Protein AF-A0A941S7E1-F1 (afdb_monomer)

Structure (mmCIF, N/CA/C/O backbone):
data_AF-A0A941S7E1-F1
#
_entry.id   AF-A0A941S7E1-F1
#
loop_
_atom_site.group_PDB
_atom_site.id
_atom_site.type_symbol
_atom_site.label_atom_id
_atom_site.label_alt_id
_atom_site.label_comp_id
_atom_site.label_asym_id
_atom_site.label_entity_id
_atom_site.label_seq_id
_atom_site.pdbx_PDB_ins_code
_atom_site.Cartn_x
_atom_site.Cartn_y
_atom_site.Cartn_z
_atom_site.occupancy
_atom_site.B_iso_or_equiv
_atom_site.auth_seq_id
_atom_site.auth_comp_id
_atom_site.auth_asym_id
_atom_site.auth_atom_id
_atom_site.pdbx_PDB_model_num
ATOM 1 N N . MET A 1 1 ? 62.465 -1.155 22.876 1.00 60.06 1 MET A N 1
ATOM 2 C CA . MET A 1 1 ? 61.348 -2.123 22.729 1.00 60.06 1 MET A CA 1
ATOM 3 C C . MET A 1 1 ? 59.982 -1.544 23.110 1.00 60.06 1 MET A C 1
ATOM 5 O O . MET A 1 1 ? 59.031 -1.824 22.399 1.00 60.06 1 MET A O 1
ATOM 9 N N . ILE A 1 2 ? 59.876 -0.684 24.131 1.00 61.62 2 ILE A N 1
ATOM 10 C CA . ILE A 1 2 ? 58.602 -0.099 24.613 1.00 61.62 2 ILE A CA 1
ATOM 11 C C . ILE A 1 2 ? 57.881 0.783 23.564 1.00 61.62 2 ILE A C 1
ATOM 13 O O . ILE A 1 2 ? 56.679 0.645 23.369 1.00 61.62 2 ILE A O 1
ATOM 17 N N . MET A 1 3 ? 58.609 1.611 22.803 1.00 56.09 3 MET A N 1
ATOM 18 C CA . MET A 1 3 ? 58.015 2.511 21.791 1.00 56.09 3 MET A CA 1
ATOM 19 C C . MET A 1 3 ? 57.340 1.773 20.615 1.00 56.09 3 MET A C 1
ATOM 21 O O . MET A 1 3 ? 56.358 2.251 20.058 1.00 56.09 3 MET A O 1
ATOM 25 N N . ARG A 1 4 ? 57.856 0.590 20.243 1.00 56.12 4 ARG A N 1
ATOM 26 C CA . ARG A 1 4 ? 57.286 -0.249 19.171 1.00 56.12 4 ARG A CA 1
ATOM 27 C C . ARG A 1 4 ? 56.008 -0.959 19.621 1.00 56.12 4 ARG A C 1
ATOM 29 O O . ARG A 1 4 ? 55.090 -1.102 18.824 1.00 56.12 4 ARG A O 1
ATOM 36 N N . ALA A 1 5 ? 55.948 -1.360 20.891 1.00 58.62 5 ALA A N 1
ATOM 37 C CA . ALA A 1 5 ? 54.751 -1.949 21.482 1.00 58.62 5 ALA A CA 1
ATOM 38 C C . ALA A 1 5 ? 53.614 -0.919 21.598 1.00 58.62 5 ALA A C 1
ATOM 40 O O . ALA A 1 5 ? 52.469 -1.242 21.298 1.00 58.62 5 ALA A O 1
ATOM 41 N N . LEU A 1 6 ? 53.937 0.335 21.940 1.00 59.72 6 LEU A N 1
ATOM 42 C CA . LEU A 1 6 ? 52.959 1.423 22.023 1.00 59.72 6 LEU A CA 1
ATOM 43 C C . LEU A 1 6 ? 52.369 1.792 20.650 1.00 59.72 6 LEU A C 1
ATOM 45 O O . LEU A 1 6 ? 51.162 1.982 20.527 1.00 59.72 6 LEU A O 1
ATOM 49 N N . ALA A 1 7 ? 53.204 1.832 19.606 1.00 59.03 7 ALA A N 1
ATOM 50 C CA . ALA A 1 7 ? 52.752 2.096 18.240 1.00 59.03 7 ALA A CA 1
ATOM 51 C C . ALA A 1 7 ? 51.820 0.990 17.711 1.00 59.03 7 ALA A C 1
ATOM 53 O O . ALA A 1 7 ? 50.810 1.293 17.082 1.00 59.03 7 ALA A O 1
ATOM 54 N N . LEU A 1 8 ? 52.108 -0.283 18.017 1.00 57.41 8 LEU A N 1
ATOM 55 C CA . LEU A 1 8 ? 51.219 -1.395 17.660 1.00 57.41 8 LEU A CA 1
ATOM 56 C C . LEU A 1 8 ? 49.868 -1.312 18.387 1.00 57.41 8 LEU A C 1
ATOM 58 O O . LEU A 1 8 ? 48.838 -1.611 17.794 1.00 57.41 8 LEU A O 1
ATOM 62 N N . PHE A 1 9 ? 49.863 -0.877 19.650 1.00 57.81 9 PHE A N 1
ATOM 63 C CA . PHE A 1 9 ? 48.641 -0.761 20.450 1.00 57.81 9 PHE A CA 1
ATOM 64 C C . PHE A 1 9 ? 47.702 0.345 19.934 1.00 57.81 9 PHE A C 1
ATOM 66 O O . PHE A 1 9 ? 46.486 0.170 19.914 1.00 57.81 9 PHE A O 1
ATOM 73 N N . LEU A 1 10 ? 48.260 1.460 19.447 1.00 58.59 10 LEU A N 1
ATOM 74 C CA . LEU A 1 10 ? 47.493 2.569 18.863 1.00 58.59 10 LEU A CA 1
ATOM 75 C C . LEU A 1 10 ? 46.857 2.216 17.504 1.00 58.59 10 LEU A C 1
ATOM 77 O O . LEU A 1 10 ? 45.761 2.686 17.208 1.00 58.59 10 LEU A O 1
ATOM 81 N N . LEU A 1 11 ? 47.490 1.350 16.702 1.00 56.66 11 LEU A N 1
ATOM 82 C CA . LEU A 1 11 ? 46.929 0.867 15.429 1.00 56.66 11 LEU A CA 1
ATOM 83 C C . LEU A 1 11 ? 45.747 -0.102 15.609 1.00 56.66 11 LEU A C 1
ATOM 85 O O . LEU A 1 11 ? 44.884 -0.173 14.737 1.00 56.66 11 LEU A O 1
ATOM 89 N N . ILE A 1 12 ? 45.679 -0.826 16.730 1.00 58.28 12 ILE A N 1
ATOM 90 C CA . ILE A 1 12 ? 44.581 -1.768 17.016 1.00 58.28 12 ILE A CA 1
ATOM 91 C C . ILE A 1 12 ? 43.308 -1.017 17.442 1.00 58.28 12 ILE A C 1
ATOM 93 O O . ILE A 1 12 ? 42.207 -1.432 17.093 1.00 58.28 12 ILE A O 1
ATOM 97 N N . LEU A 1 13 ? 43.446 0.124 18.127 1.00 56.41 13 LEU A N 1
ATOM 98 C CA . LEU A 1 13 ? 42.307 0.949 18.552 1.00 56.41 13 LEU A CA 1
ATOM 99 C C . LEU A 1 13 ? 41.641 1.708 17.392 1.00 56.41 13 LEU A C 1
ATOM 101 O O . LEU A 1 13 ? 40.449 1.988 17.456 1.00 56.41 13 LEU A O 1
ATOM 105 N N . ALA A 1 14 ? 42.379 2.016 16.322 1.00 57.34 14 ALA A N 1
ATOM 106 C CA . ALA A 1 14 ? 41.860 2.779 15.183 1.00 57.34 14 ALA A CA 1
ATOM 107 C C . ALA A 1 14 ? 40.968 1.961 14.227 1.00 57.34 14 ALA A C 1
ATOM 109 O O . ALA A 1 14 ? 40.306 2.542 13.372 1.00 57.34 14 ALA A O 1
ATOM 110 N N . ASN A 1 15 ? 40.949 0.630 14.358 1.00 55.72 15 ASN A N 1
ATOM 111 C CA . ASN A 1 15 ? 40.246 -0.282 13.446 1.00 55.72 15 ASN A CA 1
ATOM 112 C C . ASN A 1 15 ? 38.982 -0.910 14.047 1.00 55.72 15 ASN A C 1
ATOM 114 O O . ASN A 1 15 ? 38.421 -1.845 13.472 1.00 55.72 15 ASN A O 1
ATOM 118 N N . ALA A 1 16 ? 38.505 -0.398 15.183 1.00 61.31 16 ALA A N 1
ATOM 119 C CA . ALA A 1 16 ? 37.153 -0.679 15.642 1.00 61.31 16 ALA A CA 1
ATOM 120 C C . ALA A 1 16 ? 36.165 0.089 14.749 1.00 61.31 16 ALA A C 1
ATOM 122 O O . ALA A 1 16 ? 35.615 1.115 15.137 1.00 61.31 16 ALA A O 1
ATOM 123 N N . ALA A 1 17 ? 35.992 -0.380 13.511 1.00 65.31 17 ALA A N 1
ATOM 124 C CA . ALA A 1 17 ? 34.881 0.034 12.677 1.00 65.31 17 ALA A CA 1
ATOM 125 C C . ALA A 1 17 ? 33.605 -0.403 13.399 1.00 65.31 17 ALA A C 1
ATOM 127 O O . ALA A 1 17 ? 33.331 -1.598 13.527 1.00 65.31 17 ALA A O 1
ATOM 128 N N . GLU A 1 18 ? 32.868 0.565 13.932 1.00 70.81 18 GLU A N 1
ATOM 129 C CA . GLU A 1 18 ? 31.548 0.318 14.485 1.00 70.81 18 GLU A CA 1
ATOM 130 C C . GLU A 1 18 ? 30.702 -0.321 13.384 1.00 70.81 18 GLU A C 1
ATOM 132 O O . GLU A 1 18 ? 30.601 0.208 12.272 1.00 70.81 18 GLU A O 1
ATOM 137 N N . ALA A 1 19 ? 30.187 -1.522 13.653 1.00 76.81 19 ALA A N 1
ATOM 138 C CA . ALA A 1 19 ? 29.351 -2.221 12.696 1.00 76.81 19 ALA A CA 1
ATOM 139 C C . ALA A 1 19 ? 28.191 -1.293 12.326 1.00 76.81 19 ALA A C 1
ATOM 141 O O . ALA A 1 19 ? 27.489 -0.802 13.212 1.00 76.81 19 ALA A O 1
ATOM 142 N N . ALA A 1 20 ? 28.015 -1.029 11.028 1.00 80.00 20 ALA A N 1
ATOM 143 C CA . ALA A 1 20 ? 26.914 -0.197 10.570 1.00 80.00 20 ALA A CA 1
ATOM 144 C C . ALA A 1 20 ? 25.604 -0.753 11.153 1.00 80.00 20 ALA A C 1
ATOM 146 O O . ALA A 1 20 ? 25.408 -1.977 11.132 1.00 80.00 20 ALA A O 1
ATOM 147 N N . PRO A 1 21 ? 24.723 0.108 11.690 1.00 80.88 21 PRO A N 1
ATOM 148 C CA . PRO A 1 21 ? 23.469 -0.347 12.260 1.00 80.88 21 PRO A CA 1
ATOM 149 C C . PRO A 1 21 ? 22.730 -1.174 11.213 1.00 80.88 21 PRO A C 1
ATOM 151 O O . PRO A 1 21 ? 22.574 -0.766 10.060 1.00 80.88 21 PRO A O 1
ATOM 154 N N . THR A 1 22 ? 22.317 -2.376 11.601 1.00 83.94 22 THR A N 1
ATOM 155 C CA . THR A 1 22 ? 21.547 -3.238 10.712 1.00 83.94 22 THR A CA 1
ATOM 156 C C . THR A 1 22 ? 20.212 -2.554 10.446 1.00 83.94 22 THR A C 1
ATOM 158 O O . THR A 1 22 ? 19.476 -2.252 11.386 1.00 83.94 22 THR A O 1
ATOM 161 N N . VAL A 1 23 ? 19.897 -2.288 9.176 1.00 80.00 23 VAL A N 1
ATOM 162 C CA . VAL A 1 23 ? 18.582 -1.766 8.794 1.00 80.00 23 VAL A CA 1
ATOM 163 C C . VAL A 1 23 ? 17.551 -2.840 9.124 1.00 80.00 23 VAL A C 1
ATOM 165 O O . VAL A 1 23 ? 17.437 -3.851 8.432 1.00 80.00 23 VAL A O 1
ATOM 168 N N . ALA A 1 24 ? 16.823 -2.637 10.218 1.00 75.69 24 A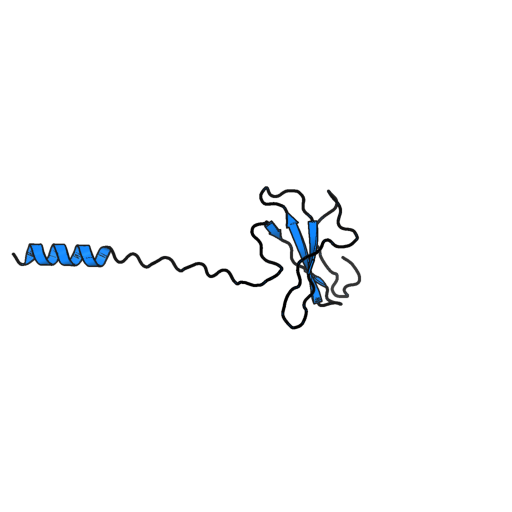LA A N 1
ATOM 169 C CA . ALA A 1 24 ? 15.684 -3.464 10.563 1.00 75.69 24 ALA A CA 1
ATOM 170 C C . ALA A 1 24 ? 14.517 -3.056 9.662 1.00 75.69 24 ALA A C 1
ATOM 172 O O . ALA A 1 24 ? 13.868 -2.035 9.891 1.00 75.69 24 ALA A O 1
ATOM 173 N N . HIS A 1 25 ? 14.255 -3.850 8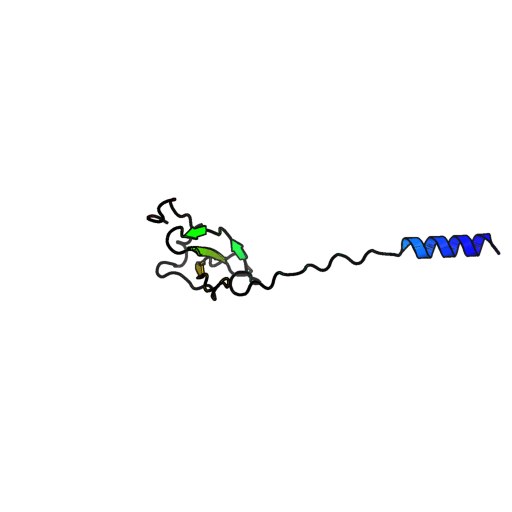.626 1.00 67.88 25 HIS A N 1
ATOM 174 C CA . HIS A 1 25 ? 13.002 -3.737 7.896 1.00 67.88 25 HIS A CA 1
ATOM 175 C C . HIS A 1 25 ? 11.871 -4.114 8.847 1.00 67.88 25 HIS A C 1
ATOM 177 O O . HIS A 1 25 ? 11.859 -5.213 9.403 1.00 67.88 25 HIS A O 1
ATOM 183 N N . TRP A 1 26 ? 10.936 -3.194 9.065 1.00 62.28 26 TRP A N 1
ATOM 184 C CA . TRP A 1 26 ? 9.704 -3.542 9.751 1.00 62.28 26 TRP A CA 1
ATOM 185 C C . TRP A 1 26 ? 8.941 -4.514 8.862 1.00 62.28 26 TRP A C 1
ATOM 187 O O . TRP A 1 26 ? 8.501 -4.149 7.773 1.00 62.28 26 TRP A O 1
ATOM 197 N N . ASP A 1 27 ? 8.816 -5.754 9.328 1.00 62.56 27 ASP A N 1
ATOM 198 C CA . ASP A 1 27 ? 7.973 -6.766 8.706 1.00 62.56 27 ASP A CA 1
ATOM 199 C C . ASP A 1 27 ? 6.508 -6.424 9.007 1.00 62.56 27 ASP A C 1
ATOM 201 O O . ASP A 1 27 ? 5.864 -6.994 9.887 1.00 62.56 27 ASP A O 1
ATOM 205 N N . LEU A 1 28 ? 6.020 -5.368 8.352 1.00 65.69 28 LEU A N 1
ATOM 206 C CA . LEU A 1 28 ? 4.608 -5.027 8.301 1.00 65.69 28 LEU A CA 1
ATOM 207 C C . LEU A 1 28 ? 4.037 -5.740 7.074 1.00 65.69 28 LEU A C 1
ATOM 209 O O . LEU A 1 28 ? 4.177 -5.219 5.960 1.00 65.69 28 LEU A O 1
ATOM 213 N N . PRO A 1 29 ? 3.430 -6.930 7.240 1.00 68.50 29 PRO A N 1
ATOM 214 C CA . PRO A 1 29 ? 2.873 -7.664 6.117 1.00 68.50 29 PRO A CA 1
ATOM 215 C C . PRO A 1 29 ? 1.853 -6.806 5.356 1.00 68.50 29 PRO A C 1
ATOM 217 O O . PRO A 1 29 ? 1.128 -5.998 5.941 1.00 68.50 29 PRO A O 1
ATOM 220 N N . GLY A 1 30 ? 1.821 -6.982 4.036 1.00 77.56 30 GLY A N 1
ATOM 221 C CA . GLY A 1 30 ? 0.821 -6.403 3.137 1.00 77.56 30 GLY A CA 1
ATOM 222 C C . GLY A 1 30 ? 1.299 -5.170 2.365 1.00 77.56 30 GLY A C 1
ATOM 223 O O . GLY A 1 30 ? 1.261 -5.167 1.136 1.00 77.56 30 GLY A O 1
ATOM 224 N N . ILE A 1 31 ? 1.778 -4.117 3.033 1.00 89.25 31 ILE A N 1
ATOM 225 C CA . ILE A 1 31 ? 1.968 -2.807 2.370 1.00 89.25 31 ILE A CA 1
ATOM 226 C C . ILE A 1 31 ? 3.364 -2.613 1.779 1.00 89.25 31 ILE A C 1
ATOM 228 O O . ILE A 1 31 ? 3.486 -2.233 0.615 1.00 89.25 31 ILE A O 1
ATOM 232 N N . SER A 1 32 ? 4.416 -2.837 2.569 1.00 89.00 32 SER A N 1
ATOM 233 C CA . SER A 1 32 ? 5.787 -2.617 2.102 1.00 89.00 32 SER A CA 1
ATOM 234 C C . SER A 1 32 ? 6.209 -3.750 1.177 1.00 89.00 32 SER A C 1
ATOM 236 O O . SER A 1 32 ? 5.979 -4.924 1.471 1.00 89.00 32 SER A O 1
ATOM 238 N N . SER A 1 33 ? 6.821 -3.413 0.046 1.00 88.38 33 SER A N 1
ATOM 239 C CA . SER A 1 33 ? 7.328 -4.414 -0.882 1.00 88.38 33 SER A CA 1
ATOM 240 C C . SER A 1 33 ? 8.611 -3.941 -1.570 1.00 88.38 33 SER A C 1
ATOM 242 O O . SER A 1 33 ? 9.004 -2.786 -1.438 1.00 88.38 33 SER A O 1
ATOM 244 N N . PRO A 1 34 ? 9.280 -4.805 -2.353 1.00 90.12 34 PRO A N 1
ATOM 245 C CA . PRO A 1 34 ? 10.396 -4.396 -3.210 1.00 90.12 34 PRO A CA 1
ATOM 246 C C . PRO A 1 34 ? 9.991 -3.555 -4.441 1.00 90.12 34 PRO A C 1
ATOM 248 O O . PRO A 1 34 ? 10.717 -3.578 -5.439 1.00 90.12 34 PRO A O 1
ATOM 251 N N . MET A 1 35 ? 8.804 -2.947 -4.444 1.00 92.56 35 MET A N 1
ATOM 252 C CA . MET A 1 35 ? 8.264 -2.095 -5.511 1.00 92.56 35 MET A CA 1
ATOM 253 C C . MET A 1 35 ? 8.319 -0.623 -5.061 1.00 92.56 35 MET A C 1
ATOM 255 O O . MET A 1 35 ? 9.021 -0.307 -4.106 1.00 92.56 35 MET A O 1
ATOM 259 N N . TRP A 1 36 ? 7.624 0.283 -5.755 1.00 93.94 36 TRP A N 1
ATOM 260 C CA . TRP A 1 36 ? 7.537 1.687 -5.341 1.00 93.94 36 TRP A CA 1
ATOM 261 C C . TRP A 1 36 ? 6.122 2.028 -4.896 1.00 93.94 36 TRP A C 1
ATOM 263 O O . TRP A 1 36 ? 5.251 2.254 -5.735 1.00 93.94 36 TRP A O 1
ATOM 273 N N . GLU A 1 37 ? 5.892 2.068 -3.588 1.00 94.25 37 GLU A N 1
ATOM 274 C CA . GLU A 1 37 ? 4.672 2.597 -2.981 1.00 94.25 37 GLU A CA 1
ATOM 275 C C . GLU A 1 37 ? 4.770 4.108 -2.747 1.00 94.25 37 GLU A C 1
ATOM 277 O O . GLU A 1 37 ? 5.812 4.619 -2.335 1.00 94.25 37 GLU A O 1
ATOM 282 N N . SER A 1 38 ? 3.680 4.839 -2.986 1.00 94.38 38 SER A N 1
ATOM 283 C CA . SER A 1 38 ? 3.617 6.275 -2.716 1.00 94.38 38 SER A CA 1
ATOM 284 C C . SER A 1 38 ? 2.196 6.769 -2.439 1.00 94.38 38 SER A C 1
ATOM 286 O O . SER A 1 38 ? 1.220 6.043 -2.638 1.00 94.38 38 SER A O 1
ATOM 288 N N . HIS A 1 39 ? 2.118 8.016 -1.973 1.00 95.94 39 HIS A N 1
ATOM 289 C CA . HIS A 1 39 ? 0.895 8.779 -1.714 1.00 95.94 39 HIS A CA 1
ATOM 290 C C . HIS A 1 39 ? -0.163 8.003 -0.910 1.00 95.94 39 HIS A C 1
ATOM 292 O O . HIS A 1 39 ? -1.254 7.740 -1.415 1.00 95.94 39 HIS A O 1
ATOM 298 N N . PRO A 1 40 ? 0.153 7.587 0.331 1.00 96.19 40 PRO A N 1
ATOM 299 C CA . PRO A 1 40 ? -0.824 6.931 1.184 1.00 96.19 40 PRO A CA 1
ATOM 300 C C . PRO A 1 40 ? -1.937 7.904 1.596 1.00 96.19 40 PRO A C 1
ATOM 302 O O . PRO A 1 40 ? -1.669 9.035 2.002 1.00 96.19 40 PRO A O 1
ATOM 305 N N . ALA A 1 41 ? -3.176 7.426 1.571 1.00 97.06 41 ALA A N 1
ATOM 306 C CA . ALA A 1 41 ? -4.362 8.103 2.071 1.00 97.06 41 ALA A CA 1
ATOM 307 C C . ALA A 1 41 ? -5.216 7.116 2.875 1.00 97.06 41 ALA A C 1
ATOM 309 O O . ALA A 1 41 ? -5.380 5.962 2.484 1.00 97.06 41 ALA A O 1
ATOM 310 N N . ILE A 1 42 ? -5.759 7.566 4.004 1.00 96.19 42 ILE A N 1
ATOM 311 C CA . ILE A 1 42 ? -6.678 6.770 4.824 1.00 96.19 42 ILE A CA 1
ATOM 312 C C . ILE A 1 42 ? -8.100 7.213 4.505 1.00 96.19 42 ILE A C 1
ATOM 314 O O . ILE A 1 42 ? -8.407 8.400 4.606 1.00 96.19 42 ILE A O 1
ATOM 318 N N . ASP A 1 43 ? -8.956 6.265 4.139 1.00 96.19 43 ASP A N 1
ATOM 319 C CA . ASP A 1 43 ? -10.391 6.509 4.008 1.00 96.19 43 ASP A CA 1
ATOM 320 C C . ASP A 1 43 ? -10.978 6.786 5.408 1.00 96.19 43 ASP A C 1
ATOM 322 O O . ASP A 1 43 ? -10.924 5.908 6.275 1.00 96.19 43 ASP A O 1
ATOM 326 N N . PRO A 1 44 ? -11.541 7.979 5.673 1.00 96.88 44 PRO A N 1
ATOM 327 C CA . PRO A 1 44 ? -12.050 8.327 6.998 1.00 96.88 44 PRO A CA 1
ATOM 328 C C . PRO A 1 44 ? -13.329 7.565 7.38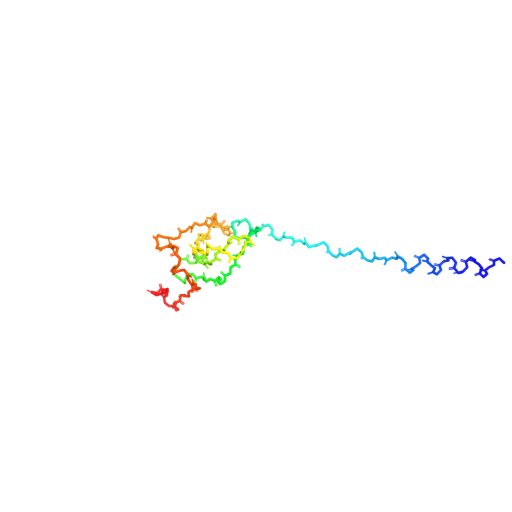5 1.00 96.88 44 PRO A C 1
ATOM 330 O O . PRO A 1 44 ? -13.702 7.581 8.558 1.00 96.88 44 PRO A O 1
ATOM 333 N N . LEU A 1 45 ? -14.010 6.908 6.439 1.00 95.88 45 LEU A N 1
ATOM 334 C CA . LEU A 1 45 ? -15.217 6.121 6.706 1.00 95.88 45 LEU A CA 1
ATOM 335 C C . LEU A 1 45 ? -14.897 4.674 7.079 1.00 95.88 45 LEU A C 1
ATOM 337 O O . LEU A 1 45 ? -15.570 4.101 7.934 1.00 95.88 45 LEU A O 1
ATOM 341 N N . THR A 1 46 ? -13.901 4.078 6.427 1.00 94.50 46 THR A N 1
ATOM 342 C CA . THR A 1 46 ? -13.577 2.649 6.584 1.00 94.50 46 THR A CA 1
ATOM 343 C C . THR A 1 46 ? -12.296 2.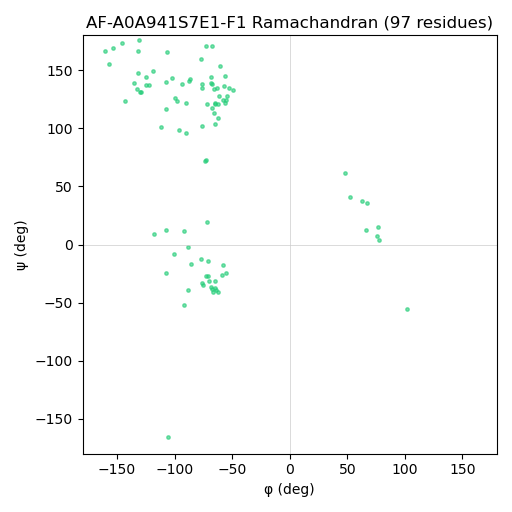407 7.375 1.00 94.50 46 THR A C 1
ATOM 345 O O . THR A 1 46 ? -12.144 1.349 7.982 1.00 94.50 46 THR A O 1
ATOM 348 N N . GLY A 1 47 ? -11.384 3.381 7.406 1.00 94.19 47 GLY A N 1
ATOM 349 C CA . GLY A 1 47 ? -10.029 3.206 7.923 1.00 94.19 47 GLY A CA 1
ATOM 350 C C . GLY A 1 47 ? -9.103 2.440 6.972 1.00 94.19 47 GLY A C 1
ATOM 351 O O . GLY A 1 47 ? -7.981 2.109 7.360 1.00 94.19 47 GLY A O 1
ATOM 352 N N . ASP A 1 48 ? -9.548 2.153 5.745 1.00 95.25 48 ASP A N 1
ATOM 353 C CA . ASP A 1 48 ? -8.743 1.470 4.737 1.00 95.25 48 ASP A CA 1
ATOM 354 C C . ASP A 1 48 ? -7.585 2.350 4.259 1.00 95.25 48 ASP A C 1
ATOM 356 O O . ASP A 1 48 ? -7.725 3.565 4.089 1.00 95.25 48 ASP A O 1
ATOM 360 N N . LEU A 1 49 ? -6.442 1.719 3.983 1.00 95.75 49 LEU A N 1
ATOM 361 C CA . LEU A 1 49 ? -5.290 2.380 3.384 1.00 95.75 49 LEU A CA 1
ATOM 362 C C . LEU A 1 49 ? -5.364 2.285 1.864 1.00 95.75 49 LEU A C 1
ATOM 364 O O . LEU A 1 49 ? -5.339 1.195 1.290 1.00 95.75 49 LEU A O 1
ATOM 368 N N . TRP A 1 50 ? -5.366 3.447 1.230 1.00 96.25 50 TRP A N 1
ATOM 369 C CA . TRP A 1 50 ? -5.266 3.635 -0.206 1.00 96.25 50 TRP A CA 1
ATOM 370 C C . TRP A 1 50 ? -3.891 4.186 -0.541 1.00 96.25 50 TRP A C 1
ATOM 372 O O . TRP A 1 50 ? -3.365 5.028 0.178 1.00 96.25 50 TRP A O 1
ATOM 382 N N . PHE A 1 51 ? -3.286 3.712 -1.617 1.00 96.19 51 PHE A N 1
ATOM 383 C CA . PHE A 1 51 ? -1.980 4.186 -2.067 1.00 96.19 51 PHE A CA 1
ATOM 384 C C . PHE A 1 51 ? -1.781 3.823 -3.533 1.00 96.19 51 PHE A C 1
ATOM 386 O O . PHE A 1 51 ? -2.501 2.982 -4.074 1.00 96.19 51 PHE A O 1
ATOM 393 N N . VAL A 1 52 ? -0.781 4.420 -4.174 1.00 96.00 52 VAL A N 1
ATOM 394 C CA . VAL A 1 52 ? -0.352 3.998 -5.508 1.00 96.00 52 VAL A CA 1
ATOM 395 C C . VAL A 1 52 ? 0.922 3.166 -5.429 1.00 96.00 52 VAL A C 1
ATOM 397 O O . VAL A 1 52 ? 1.808 3.436 -4.620 1.00 96.00 52 VAL A O 1
ATOM 400 N N . ARG A 1 53 ? 1.033 2.148 -6.285 1.00 94.94 53 ARG A N 1
ATOM 401 C CA . ARG A 1 53 ? 2.243 1.335 -6.440 1.00 94.94 53 ARG A CA 1
ATOM 402 C C . ARG A 1 53 ? 2.635 1.226 -7.910 1.00 94.94 53 ARG A C 1
ATOM 404 O O . ARG A 1 53 ? 1.787 0.895 -8.739 1.00 94.94 53 ARG A O 1
ATOM 411 N N . SER A 1 54 ? 3.903 1.464 -8.235 1.00 94.69 54 SER A N 1
ATOM 412 C CA . SER A 1 54 ? 4.487 1.140 -9.546 1.00 94.69 54 SER A CA 1
ATOM 413 C C . SER A 1 54 ? 5.416 -0.063 -9.474 1.00 94.69 54 SER A C 1
ATOM 415 O O . SER A 1 54 ? 5.807 -0.508 -8.397 1.00 94.69 54 SER A O 1
ATOM 417 N N . ASP A 1 55 ? 5.767 -0.612 -10.636 1.00 94.31 55 ASP A N 1
ATOM 418 C CA . ASP A 1 55 ? 6.821 -1.614 -10.742 1.00 94.31 55 ASP A CA 1
ATOM 419 C C . ASP A 1 55 ? 8.206 -1.031 -10.425 1.00 94.31 55 ASP A C 1
ATOM 421 O O . ASP A 1 55 ? 8.390 0.177 -10.349 1.00 94.31 55 ASP A O 1
ATOM 425 N N . ARG A 1 56 ? 9.230 -1.883 -10.307 1.00 95.50 56 ARG A N 1
ATOM 426 C CA . ARG A 1 56 ? 10.609 -1.459 -9.985 1.00 95.50 56 ARG A CA 1
ATOM 427 C C . ARG A 1 56 ? 11.225 -0.459 -10.972 1.00 95.50 56 ARG A C 1
ATOM 429 O O . ARG A 1 56 ? 12.219 0.176 -10.631 1.00 95.50 56 ARG A O 1
ATOM 436 N N . LYS A 1 57 ? 10.666 -0.329 -12.178 1.00 96.19 57 LYS A N 1
ATOM 437 C CA . LYS A 1 57 ? 11.101 0.623 -13.209 1.00 96.19 57 LYS A CA 1
ATOM 438 C C . LYS A 1 57 ? 10.342 1.950 -13.126 1.00 96.19 57 LYS A C 1
ATOM 440 O O . LYS A 1 57 ? 10.464 2.761 -14.039 1.00 96.19 57 LYS A O 1
ATOM 445 N N . PHE A 1 58 ? 9.591 2.166 -12.044 1.00 92.50 58 PHE A N 1
ATOM 446 C CA . PHE A 1 58 ? 8.795 3.365 -11.800 1.00 92.50 58 PHE A CA 1
ATOM 447 C C . PHE A 1 58 ? 7.683 3.553 -12.845 1.00 92.50 58 PHE A C 1
ATOM 449 O O . PHE A 1 58 ? 7.384 4.662 -13.288 1.00 92.50 58 PHE A O 1
ATOM 456 N N . SER A 1 59 ? 7.077 2.444 -13.280 1.00 92.69 59 SER A N 1
ATOM 457 C CA . SER A 1 59 ? 6.056 2.421 -14.326 1.00 92.69 59 SER A CA 1
ATOM 458 C C . SER A 1 59 ? 4.819 1.604 -13.936 1.00 92.69 59 SER A C 1
ATOM 460 O O . SER A 1 59 ? 4.816 0.856 -12.958 1.00 92.69 59 SER A O 1
ATOM 462 N N . GLY A 1 60 ? 3.731 1.760 -14.697 1.00 92.31 60 GLY A N 1
ATOM 463 C CA . GLY A 1 60 ? 2.519 0.955 -14.506 1.00 92.31 60 GLY A CA 1
ATOM 464 C C . GLY A 1 60 ? 1.784 1.211 -13.186 1.00 92.31 60 GLY A C 1
ATOM 465 O O . GLY A 1 60 ? 1.244 0.267 -12.619 1.00 92.31 60 GLY A O 1
ATOM 466 N N . TRP A 1 61 ? 1.770 2.460 -12.710 1.00 93.75 61 TRP A N 1
ATOM 467 C CA . TRP A 1 61 ? 1.124 2.874 -11.461 1.00 93.75 61 TRP A CA 1
ATOM 468 C C . TRP A 1 61 ? -0.321 2.374 -11.318 1.00 93.75 61 TRP A C 1
ATOM 470 O O . TRP A 1 61 ? -1.120 2.502 -12.251 1.00 93.75 61 TRP A O 1
ATOM 480 N N . ARG A 1 62 ? -0.626 1.821 -10.134 1.00 95.25 62 ARG A N 1
ATOM 481 C CA . ARG A 1 62 ? -1.939 1.306 -9.713 1.00 95.25 62 ARG A CA 1
ATOM 482 C C . ARG A 1 62 ? -2.329 1.799 -8.326 1.00 95.25 62 ARG A C 1
ATOM 484 O O . ARG A 1 62 ? -1.529 1.663 -7.410 1.00 95.25 62 ARG A O 1
ATOM 491 N N . ILE A 1 63 ? -3.563 2.252 -8.165 1.00 95.94 63 ILE A N 1
ATOM 492 C CA . ILE A 1 63 ? -4.270 2.475 -6.912 1.00 95.94 63 ILE A CA 1
ATOM 493 C C . ILE A 1 63 ? -4.598 1.109 -6.331 1.00 95.94 63 ILE A C 1
ATOM 495 O O . ILE A 1 63 ? -5.292 0.289 -6.943 1.00 95.94 63 ILE A O 1
ATOM 499 N N . LEU A 1 64 ? -4.088 0.884 -5.131 1.00 95.94 64 LEU A N 1
ATOM 500 C CA . LEU A 1 64 ? -4.300 -0.306 -4.334 1.00 95.94 64 LEU A CA 1
ATOM 501 C C . LEU A 1 64 ? -4.988 0.081 -3.028 1.00 95.94 64 LEU A C 1
ATOM 503 O O . LEU A 1 64 ? -4.771 1.168 -2.494 1.00 95.94 64 LEU A O 1
ATOM 507 N N . VAL A 1 65 ? -5.794 -0.844 -2.519 1.00 96.06 65 VAL A N 1
ATOM 508 C CA . VAL A 1 65 ? -6.481 -0.729 -1.235 1.00 96.06 65 VAL A CA 1
ATOM 509 C C . VAL A 1 65 ? -6.080 -1.901 -0.365 1.00 96.06 65 VAL A C 1
ATOM 511 O O . VAL A 1 65 ? -6.012 -3.041 -0.833 1.00 96.06 65 VAL A O 1
ATOM 514 N N . SER A 1 66 ? -5.814 -1.607 0.899 1.00 95.50 66 SER A N 1
ATOM 515 C CA . SER A 1 66 ? -5.570 -2.591 1.936 1.00 95.50 66 SER A CA 1
ATOM 516 C C . SER A 1 66 ? -6.453 -2.310 3.142 1.00 95.50 66 SER A C 1
ATOM 518 O O . SER A 1 66 ? -6.489 -1.188 3.647 1.00 95.50 66 SER A O 1
ATOM 520 N N . HIS A 1 67 ? -7.119 -3.352 3.627 1.00 94.50 67 HIS A N 1
ATOM 521 C CA . HIS A 1 67 ? -7.998 -3.290 4.787 1.00 94.50 67 HIS A CA 1
ATOM 522 C C . HIS A 1 67 ? -7.204 -3.491 6.076 1.00 94.50 67 HIS A C 1
ATOM 524 O O . HIS A 1 67 ? -6.266 -4.295 6.106 1.00 94.50 67 HIS A O 1
ATOM 530 N N . CYS A 1 68 ? -7.571 -2.772 7.139 1.00 89.00 68 CYS A N 1
ATOM 531 C CA . CYS A 1 68 ? -6.998 -2.977 8.469 1.00 89.00 68 CYS A CA 1
ATOM 532 C C . CYS A 1 68 ? -7.900 -3.889 9.302 1.00 89.00 68 CYS A C 1
ATOM 534 O O . CYS A 1 68 ? -8.859 -3.437 9.926 1.00 89.00 68 CYS A O 1
ATOM 536 N N . ASP A 1 69 ? -7.556 -5.172 9.373 1.00 85.50 69 ASP A N 1
ATOM 537 C CA . ASP A 1 69 ? -8.280 -6.153 10.174 1.00 85.50 69 ASP A CA 1
ATOM 538 C C . ASP A 1 69 ? -7.466 -6.545 11.409 1.00 85.50 69 ASP A C 1
ATOM 540 O O . ASP A 1 69 ? -6.393 -7.146 11.319 1.00 85.50 69 ASP A O 1
ATOM 544 N N . LYS A 1 70 ? -7.996 -6.242 12.602 1.00 85.81 70 LYS A N 1
ATOM 545 C CA . LYS A 1 70 ? -7.390 -6.615 13.900 1.00 85.81 70 LYS A CA 1
ATOM 546 C C . LYS A 1 70 ? -5.917 -6.180 14.026 1.00 85.81 70 LYS A C 1
ATOM 548 O O . LYS A 1 70 ? -5.085 -6.933 14.535 1.00 85.81 70 LYS A O 1
ATOM 553 N N . GLY A 1 71 ? -5.604 -4.973 13.551 1.00 82.06 71 GLY A N 1
ATOM 554 C CA . GLY A 1 71 ? -4.258 -4.396 13.607 1.00 82.06 71 GLY A CA 1
ATOM 555 C C . GLY A 1 71 ? -3.283 -4.960 12.571 1.00 82.06 71 GLY A C 1
ATOM 556 O O . GLY A 1 71 ? -2.077 -4.778 12.721 1.00 82.06 71 GLY A O 1
ATOM 557 N N . ARG A 1 72 ? -3.777 -5.658 11.540 1.00 85.50 72 ARG A N 1
ATOM 558 C CA . ARG A 1 72 ? -2.974 -6.126 10.407 1.00 85.50 72 ARG A CA 1
ATOM 559 C C . ARG A 1 72 ? -3.568 -5.648 9.094 1.00 85.50 72 ARG A C 1
ATOM 561 O O . ARG A 1 72 ? -4.775 -5.723 8.889 1.00 85.50 72 ARG A O 1
ATOM 568 N N . TRP A 1 73 ? -2.691 -5.209 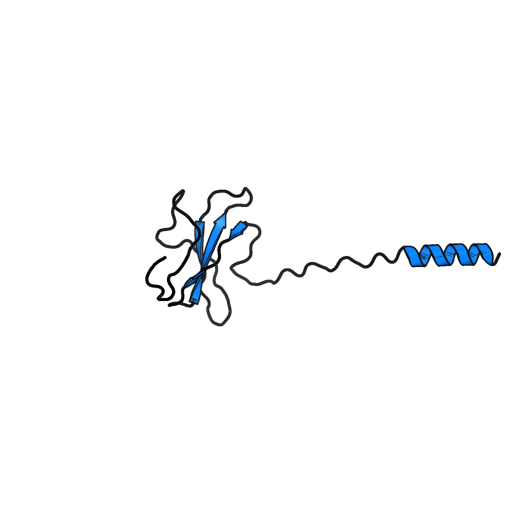8.205 1.00 90.38 73 TRP A N 1
ATOM 569 C CA . TRP A 1 73 ? -3.050 -4.888 6.834 1.00 90.38 73 TRP A CA 1
ATOM 570 C C . TRP A 1 73 ? -3.233 -6.171 6.019 1.00 90.38 73 TRP A C 1
ATOM 572 O O . TRP A 1 73 ? -2.460 -7.121 6.162 1.00 90.38 73 TRP A O 1
ATOM 582 N N . SER A 1 74 ? -4.267 -6.210 5.183 1.00 91.88 74 SER A N 1
ATOM 583 C CA . SER A 1 74 ? -4.459 -7.271 4.195 1.00 91.88 74 SER A CA 1
ATOM 584 C C . SER A 1 74 ? -3.466 -7.149 3.032 1.00 91.88 74 SER A C 1
ATOM 586 O O . SER A 1 74 ? -2.812 -6.123 2.856 1.00 91.88 74 SER A O 1
ATOM 588 N N . ASP A 1 75 ? -3.413 -8.155 2.158 1.00 92.88 75 ASP A N 1
ATOM 589 C CA . ASP A 1 75 ? -2.727 -7.998 0.873 1.00 92.88 75 ASP A CA 1
ATOM 590 C C . ASP A 1 75 ? -3.400 -6.888 0.040 1.00 92.88 75 ASP A C 1
ATOM 592 O O . ASP A 1 75 ? -4.620 -6.947 -0.162 1.00 92.88 75 ASP A O 1
ATOM 596 N N . PRO A 1 76 ? -2.647 -5.896 -0.472 1.00 94.81 76 PRO A N 1
ATOM 597 C CA . PRO A 1 76 ? -3.201 -4.808 -1.258 1.00 94.81 76 PRO A CA 1
ATOM 598 C C . PRO A 1 76 ? -3.776 -5.295 -2.579 1.00 94.81 76 PRO A C 1
ATOM 600 O O . PRO A 1 76 ? -3.126 -6.038 -3.322 1.00 94.81 76 PRO A O 1
ATOM 603 N N . LYS A 1 77 ? -4.975 -4.823 -2.913 1.00 95.44 77 LYS A N 1
ATOM 604 C CA . LYS A 1 77 ? -5.673 -5.186 -4.151 1.00 95.44 77 LYS A CA 1
ATOM 605 C C . LYS A 1 77 ? -6.042 -3.942 -4.950 1.00 95.44 77 LYS A C 1
ATOM 607 O O . LYS A 1 77 ? -6.402 -2.933 -4.347 1.00 95.44 77 LYS A O 1
ATOM 612 N N . PRO A 1 78 ? -6.000 -3.994 -6.293 1.00 95.19 78 PRO A N 1
ATOM 613 C CA . PRO A 1 78 ? -6.516 -2.909 -7.114 1.00 95.19 78 PRO A CA 1
ATOM 614 C C . PRO A 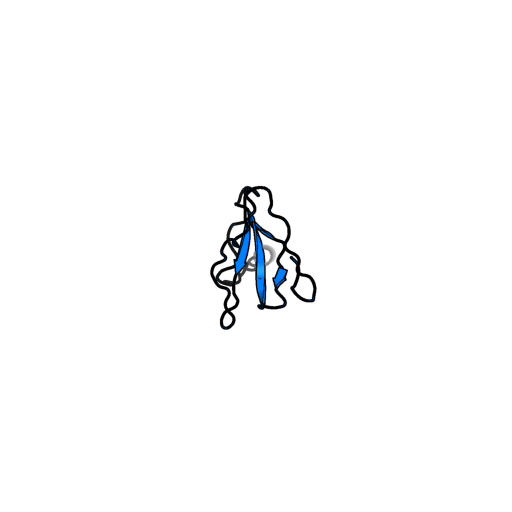1 78 ? -7.982 -2.626 -6.798 1.00 95.19 78 PRO A C 1
ATOM 616 O O . PRO A 1 78 ? -8.783 -3.558 -6.680 1.00 95.19 78 PRO A O 1
ATOM 619 N N . TRP A 1 79 ? -8.346 -1.349 -6.695 1.00 92.62 79 TRP A N 1
ATOM 620 C CA . TRP A 1 79 ? -9.753 -0.989 -6.542 1.00 92.62 79 TRP A CA 1
ATOM 621 C C . TRP A 1 79 ? -10.512 -1.093 -7.869 1.00 92.62 79 TRP A C 1
ATOM 623 O O . TRP A 1 79 ? -9.928 -1.026 -8.948 1.00 92.62 79 TRP A O 1
ATOM 633 N N . ARG A 1 80 ? -11.845 -1.198 -7.810 1.00 91.50 80 ARG A N 1
ATOM 634 C CA . ARG A 1 80 ? -12.711 -1.466 -8.979 1.00 91.50 80 ARG A CA 1
ATOM 635 C C . ARG A 1 80 ? -12.559 -0.497 -10.162 1.00 91.50 80 ARG A C 1
ATOM 637 O O . ARG A 1 80 ? -12.904 -0.864 -11.280 1.00 91.50 80 ARG A O 1
ATOM 644 N N . PHE A 1 81 ? -12.104 0.736 -9.934 1.00 89.50 81 PHE A N 1
ATOM 645 C CA . PHE A 1 81 ? -11.901 1.719 -11.006 1.00 89.50 81 PHE A CA 1
ATOM 646 C C . PHE A 1 81 ? -10.438 1.862 -11.451 1.00 89.50 81 PHE A C 1
ATOM 648 O O . PHE A 1 81 ? -10.203 2.550 -12.447 1.00 89.50 81 PHE A O 1
ATOM 655 N N . ALA A 1 82 ? -9.483 1.238 -10.750 1.00 92.31 82 ALA A N 1
ATOM 656 C CA . ALA A 1 82 ? -8.061 1.300 -11.074 1.00 92.31 82 ALA A CA 1
ATOM 657 C C . ALA A 1 82 ? -7.833 0.793 -12.508 1.00 92.31 82 ALA A C 1
ATOM 659 O O . ALA A 1 82 ? -8.278 -0.299 -12.879 1.00 92.31 82 ALA A O 1
ATOM 660 N N . ARG A 1 83 ? -7.206 1.616 -13.356 1.00 90.44 83 ARG A N 1
ATOM 661 C CA . ARG A 1 83 ? -6.973 1.319 -14.778 1.00 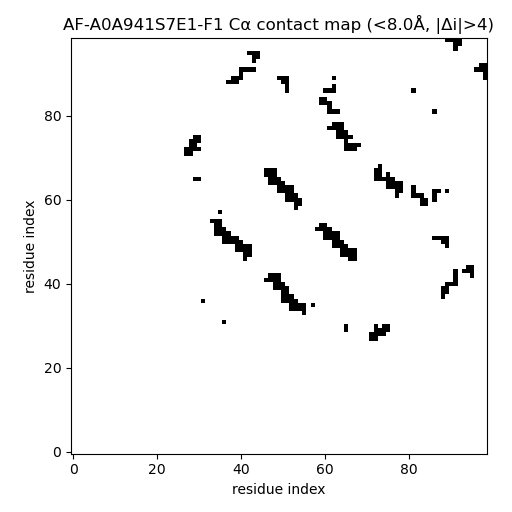90.44 83 ARG A CA 1
ATOM 662 C C . ARG A 1 83 ? -5.805 2.115 -15.347 1.00 90.44 83 ARG A C 1
ATOM 664 O O . ARG A 1 83 ? -5.454 3.176 -14.855 1.00 90.44 83 ARG A O 1
ATOM 671 N N . ALA A 1 84 ? -5.179 1.595 -16.408 1.00 86.94 84 ALA A N 1
ATOM 672 C CA . ALA A 1 84 ? -3.890 2.115 -16.883 1.00 86.94 84 ALA A CA 1
ATOM 673 C C . ALA A 1 84 ? -4.026 3.563 -17.353 1.00 86.94 84 ALA A C 1
ATOM 675 O O . ALA A 1 84 ? -4.960 3.872 -18.086 1.00 86.94 84 ALA A O 1
ATOM 676 N N . GLY A 1 85 ? -3.088 4.421 -16.948 1.00 77.62 85 GLY A N 1
ATOM 677 C CA . GLY A 1 85 ? -3.011 5.804 -17.420 1.00 77.62 85 GLY A CA 1
ATOM 678 C C . GLY A 1 85 ? -4.010 6.785 -16.795 1.00 77.62 85 GLY A C 1
ATOM 679 O O . GLY A 1 85 ? -4.010 7.936 -17.208 1.00 77.62 8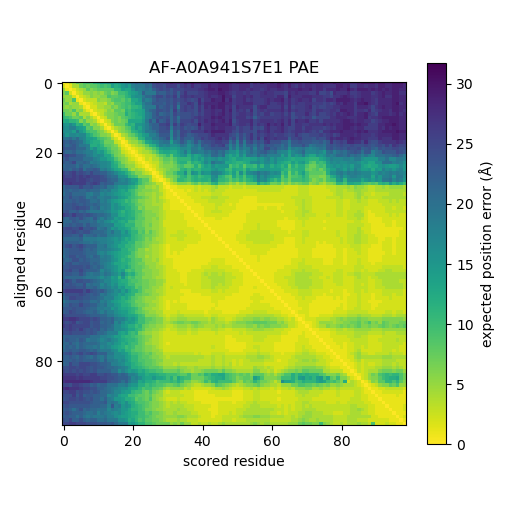5 GLY A O 1
ATOM 680 N N . LEU A 1 86 ? -4.831 6.370 -15.822 1.00 72.56 86 LEU A N 1
ATOM 681 C CA . LEU A 1 86 ? -5.777 7.253 -15.112 1.00 72.56 86 LEU A CA 1
ATOM 682 C C . LEU A 1 86 ? -5.500 7.366 -13.609 1.00 72.56 86 LEU A C 1
ATOM 684 O O . LEU A 1 86 ? -6.333 7.869 -12.861 1.00 72.56 86 LEU A O 1
ATOM 688 N N . GLU A 1 87 ? -4.377 6.828 -13.150 1.00 84.38 87 GLU A N 1
ATOM 689 C CA . GLU A 1 87 ? -4.135 6.622 -11.726 1.00 84.38 87 GLU A CA 1
ATOM 690 C C . GLU A 1 87 ? -3.294 7.778 -11.199 1.00 84.38 87 GLU A C 1
ATOM 692 O O . GLU A 1 87 ? -2.222 8.059 -11.734 1.00 84.38 87 GLU A O 1
ATOM 697 N N . ALA A 1 88 ? -3.816 8.455 -10.185 1.00 85.19 88 ALA A N 1
ATOM 698 C CA . ALA A 1 88 ? -3.185 9.582 -9.521 1.00 85.19 88 ALA A CA 1
ATOM 699 C C . ALA A 1 88 ? -3.226 9.366 -8.006 1.00 85.19 88 ALA A C 1
ATOM 701 O O . ALA A 1 88 ? -3.784 8.380 -7.514 1.00 85.19 88 ALA A O 1
ATOM 702 N N . ASP A 1 89 ? -2.612 10.296 -7.292 1.00 93.44 89 ASP A N 1
ATOM 703 C CA . ASP A 1 89 ? -2.465 10.262 -5.846 1.00 93.44 89 ASP A CA 1
ATOM 704 C C . ASP A 1 89 ? -3.850 10.296 -5.182 1.00 93.44 89 ASP A C 1
ATOM 706 O O . ASP A 1 89 ? -4.616 11.232 -5.429 1.00 93.44 89 ASP A O 1
ATOM 710 N N . PRO A 1 90 ? -4.214 9.285 -4.373 1.00 94.62 90 PRO A N 1
ATOM 711 C CA . PRO A 1 90 ? -5.507 9.275 -3.712 1.00 94.62 90 PRO A CA 1
ATOM 712 C C . PRO A 1 90 ? -5.569 10.381 -2.654 1.00 94.62 90 PRO A C 1
ATOM 714 O O . PRO A 1 90 ? -4.624 10.583 -1.891 1.00 94.62 90 PRO A O 1
ATOM 717 N N . TYR A 1 91 ? -6.710 11.061 -2.565 1.00 95.81 91 TYR A N 1
ATOM 718 C CA . TYR A 1 91 ? -6.997 12.020 -1.505 1.00 95.81 91 TYR A CA 1
ATOM 719 C C . TYR A 1 91 ? -8.469 11.948 -1.109 1.00 95.81 91 TYR A C 1
ATOM 721 O O . TYR A 1 91 ? -9.343 12.171 -1.931 1.00 95.81 91 TYR A O 1
ATOM 729 N N . PHE A 1 92 ? -8.759 11.711 0.167 1.00 96.81 92 PHE A N 1
ATOM 730 C CA . PHE A 1 92 ? -10.135 11.752 0.654 1.00 96.81 92 PHE A CA 1
ATOM 731 C C . PHE A 1 92 ? -10.495 13.127 1.207 1.00 96.81 92 PHE A C 1
ATOM 733 O O . PHE A 1 92 ? -9.735 13.722 1.977 1.00 96.81 92 PHE A O 1
ATOM 740 N N . THR A 1 93 ? -11.702 13.603 0.893 1.00 97.56 93 THR A N 1
ATOM 741 C CA . THR A 1 93 ? -12.313 14.693 1.663 1.00 97.56 93 THR A CA 1
ATOM 742 C C . THR A 1 93 ? -12.496 14.264 3.118 1.00 97.56 93 THR A C 1
ATOM 744 O O . THR A 1 93 ? -12.651 13.083 3.416 1.00 97.56 93 THR A O 1
ATOM 747 N N . ALA A 1 94 ? -12.514 15.221 4.049 1.00 96.62 94 ALA A N 1
ATOM 748 C CA . ALA A 1 94 ? -12.618 14.923 5.482 1.00 96.62 94 ALA A CA 1
ATOM 749 C C . ALA A 1 94 ? -13.885 14.126 5.860 1.00 96.62 94 ALA A C 1
ATOM 751 O O . ALA A 1 94 ? -13.887 13.408 6.855 1.00 96.62 94 ALA A O 1
ATOM 752 N N . ASP A 1 95 ? -14.954 14.242 5.068 1.00 97.25 95 ASP A N 1
ATOM 753 C CA . ASP A 1 95 ? -16.199 13.482 5.230 1.00 97.25 95 ASP A CA 1
ATOM 754 C C . ASP A 1 95 ? -16.205 12.123 4.499 1.00 97.25 95 ASP A C 1
ATOM 756 O O . ASP A 1 95 ? -17.200 11.400 4.567 1.00 97.25 95 ASP A O 1
ATOM 760 N N . GLY A 1 96 ? -15.130 11.793 3.776 1.00 96.44 96 GLY A N 1
ATOM 761 C CA . GLY A 1 96 ? -14.943 10.560 3.009 1.00 96.44 96 GLY A CA 1
ATOM 762 C C . GLY A 1 96 ? -15.875 10.389 1.814 1.00 96.44 96 GLY A C 1
ATOM 763 O O . GLY A 1 96 ? -15.987 9.292 1.272 1.00 96.44 96 GLY A O 1
ATOM 764 N N . ARG A 1 97 ? -16.585 11.444 1.399 1.00 95.56 97 ARG A N 1
ATOM 765 C CA . ARG A 1 97 ? -17.570 11.347 0.310 1.00 95.56 97 ARG A CA 1
ATOM 766 C C . ARG A 1 97 ? -16.965 11.501 -1.077 1.00 95.56 97 ARG A C 1
ATOM 768 O O . ARG A 1 97 ? -17.628 11.148 -2.051 1.00 95.56 97 ARG A O 1
ATOM 775 N N . SER A 1 98 ? -15.750 12.033 -1.172 1.00 93.44 98 SER A N 1
ATOM 776 C CA . SER A 1 98 ? -15.013 12.177 -2.428 1.00 93.44 98 SER A CA 1
ATOM 777 C C . SER A 1 98 ? -13.587 11.659 -2.282 1.00 93.44 98 SER A C 1
ATOM 779 O O . SER A 1 98 ? -12.994 11.773 -1.206 1.00 93.44 98 SER A O 1
ATOM 781 N N . LEU A 1 99 ? -13.084 11.115 -3.391 1.0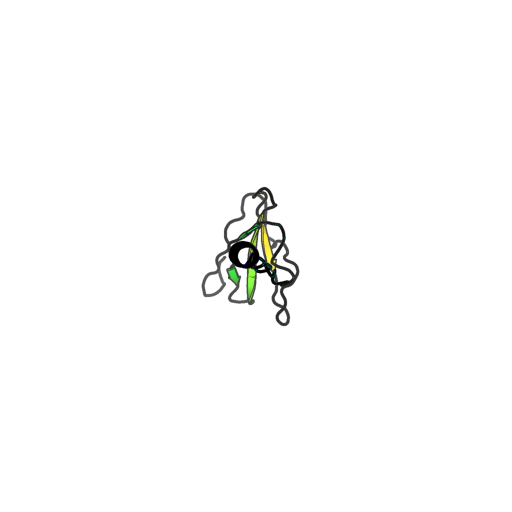0 89.75 99 LEU A N 1
ATOM 782 C CA . LEU A 1 99 ? -11.715 10.664 -3.624 1.00 89.75 99 LEU A CA 1
ATOM 783 C C . LEU A 1 99 ? -11.117 11.442 -4.802 1.00 89.75 99 LEU A C 1
ATOM 785 O O . LEU A 1 99 ? -11.905 11.723 -5.738 1.00 89.75 99 LEU A O 1
#

Solvent-accessible surface area (backbone atoms only — not comparable to full-atom values): 6133 Å² total; per-residue (Å²): 114,69,71,61,55,52,55,54,53,58,60,60,67,74,64,69,71,74,73,74,82,78,84,77,75,79,87,52,63,44,76,74,64,95,48,44,76,46,52,75,29,62,38,74,79,77,61,28,42,33,26,32,37,23,44,81,84,75,42,83,52,37,39,28,38,23,47,66,58,95,91,38,50,38,72,59,40,70,44,96,80,56,49,86,92,73,61,70,76,55,50,57,44,90,84,42,84,46,107

Mean predicted aligned error: 10.39 Å

Secondary structure (DSSP, 8-state):
-HHHHHHHHHHHHTT--PPPPP------TTT--SSEEEEEEE-TTT--EEEEEE-TTS-S-EEEEE-EETTEEPPPEE-TT--TT--------TTSS--

Radius of gyration: 24.32 Å; Cα contacts (8 Å, |Δi|>4): 148; chains: 1; bounding box: 79×23×42 Å

Nearest PDB structures (foldseek):
  8wyu-assembly1_A  TM=6.559E-01  e=1.422E+00  Plasmodium falciparum 3D7
  8wyt-assembly1_A  TM=6.792E-01  e=2.531E+00  Plasmodium falciparum 3D7
  2f24-assembly1_A  TM=5.319E-01  e=1.897E+00  Homo sapiens

Foldseek 3Di:
DVVVVVVVVVVVVVPPPPPDPPPDDPPQPADDDCWDWDQWDAQLVQRKIWTWTDGNVRDFIAIWIWHQDPNHTDHTDGDPPTDGPPDDRDDADPVNPGD

pLDDT: mean 84.26, std 14.18, range [55.72, 97.56]

Sequence (99 aa):
MIMRALALFLLILANAAEAAPTVAHWDLPGISSPMWESHPAIDPLTGDLWFVRSDRKFSGWRILVSHCDKGRWSDPKPWRFARAGLEADPYFTADGRSL